Protein AF-H9ABS4-F1 (afdb_monomer_lite)

Radius of gyration: 15.78 Å; chains: 1; bounding box: 37×27×43 Å

pLDDT: mean 95.25, std 5.09, range [56.0, 98.19]

Secondary structure (DSSP, 8-state):
-HHHHHHHHHHHHHS-S-EES--TTS--EE----HHHHHHHHHHHHHTT------SSSEEEEEE-SGGGT-TT-SS-HHHHHHHHHHHTHHHHHS--SSS-EEEEE-SSTT-TT--S---

Foldseek 3Di:
DVLVVLLQVLLVVFADSDWDQDPLQGHTDSDGGDPVSPVVSQVSCVVVVDHDAADWQFEGRHEEDCAPVDDPLFQDDRVVVSVVVCVVRVCRRVPVDHPGYDYDYYYRDPVPPSVRVDDD

InterPro domains:
  IPR006067 Nitrite/sulphite reductase 4Fe-4S domain [PF01077] (56-116)
  IPR036136 Nitrite/Sulfite reductase ferredoxin-like domain superfamily [SSF55124] (1-56)
  IPR045854 Nitrite and sulphite reductase 4Fe-4S domain-like superfamily [G3DSA:3.30.413.10] (61-119)
  IPR045854 Nitrite and sulphite reductase 4Fe-4S domain-like superfamily [SSF56014] (58-119)

Organism: NCBI:txid1543721

Structure (mmCIF, N/CA/C/O backbone):
data_AF-H9ABS4-F1
#
_entry.id   AF-H9ABS4-F1
#
loop_
_atom_site.group_PDB
_atom_site.id
_atom_site.type_symbol
_atom_site.label_atom_id
_atom_site.label_alt_id
_atom_site.label_comp_id
_atom_site.label_asym_id
_atom_site.label_entity_id
_atom_site.label_seq_id
_atom_site.pdbx_PDB_ins_code
_atom_site.Cartn_x
_atom_site.Cartn_y
_atom_site.Cartn_z
_atom_site.occupancy
_atom_site.B_iso_or_equiv
_atom_site.auth_seq_id
_atom_site.auth_comp_id
_atom_site.auth_asym_id
_atom_site.auth_atom_id
_atom_site.pdbx_PDB_model_num
ATOM 1 N N . THR A 1 1 ? -19.041 -1.634 -8.597 1.00 91.12 1 THR A N 1
ATOM 2 C CA . THR A 1 1 ? -19.375 -0.971 -7.313 1.00 91.12 1 THR A CA 1
ATOM 3 C C . THR A 1 1 ? -19.619 -1.946 -6.169 1.00 91.12 1 THR A C 1
ATOM 5 O O . THR A 1 1 ? -19.377 -1.552 -5.037 1.00 91.12 1 THR A O 1
ATOM 8 N N . GLY A 1 2 ? -20.050 -3.194 -6.416 1.00 96.69 2 GLY A N 1
ATOM 9 C CA . GLY A 1 2 ? -20.367 -4.168 -5.356 1.00 96.69 2 GLY A CA 1
ATOM 10 C C . GLY A 1 2 ? -19.280 -4.360 -4.289 1.00 96.69 2 GLY A C 1
ATOM 11 O O . GLY A 1 2 ? -19.602 -4.359 -3.110 1.00 96.69 2 GLY A O 1
ATOM 12 N N . THR A 1 3 ? -18.001 -4.427 -4.672 1.00 96.06 3 THR A N 1
ATOM 13 C CA . THR A 1 3 ? -16.879 -4.584 -3.726 1.00 96.06 3 THR A CA 1
ATOM 14 C C . THR A 1 3 ? -16.796 -3.463 -2.690 1.00 96.06 3 THR A C 1
ATOM 16 O O . THR A 1 3 ? -16.668 -3.739 -1.506 1.00 96.06 3 THR A O 1
ATOM 19 N N . ILE A 1 4 ? -16.916 -2.200 -3.117 1.00 96.38 4 ILE A N 1
ATOM 20 C CA . ILE A 1 4 ? -16.836 -1.045 -2.206 1.00 96.38 4 ILE A CA 1
ATOM 21 C C . ILE A 1 4 ? -18.033 -1.031 -1.252 1.00 96.38 4 ILE A C 1
ATOM 23 O O . ILE A 1 4 ? -17.865 -0.738 -0.077 1.00 96.38 4 ILE A O 1
ATOM 27 N N . ARG A 1 5 ? -19.228 -1.406 -1.733 1.00 97.44 5 ARG A N 1
ATOM 28 C CA . ARG A 1 5 ? -20.414 -1.513 -0.871 1.00 97.44 5 ARG A CA 1
ATOM 29 C C . ARG A 1 5 ? -20.214 -2.546 0.233 1.00 97.44 5 ARG A C 1
ATOM 31 O O . ARG A 1 5 ? -20.442 -2.219 1.384 1.00 97.44 5 ARG A O 1
ATOM 38 N N . LYS A 1 6 ? -19.666 -3.717 -0.101 1.00 97.19 6 LYS A N 1
ATOM 39 C CA . LYS A 1 6 ? -19.343 -4.741 0.901 1.00 97.19 6 LYS A CA 1
ATOM 40 C C . LYS A 1 6 ? -18.356 -4.239 1.960 1.00 97.19 6 LYS A C 1
ATOM 42 O O . LYS A 1 6 ? -18.545 -4.526 3.132 1.00 97.19 6 LYS A O 1
ATOM 47 N N . PHE A 1 7 ? -17.339 -3.461 1.576 1.00 97.56 7 PHE A N 1
ATOM 48 C CA . PHE A 1 7 ? -16.447 -2.828 2.556 1.00 97.56 7 PHE A CA 1
ATOM 49 C C . PHE A 1 7 ? -17.186 -1.873 3.498 1.00 97.56 7 PHE A C 1
ATOM 51 O O . PHE A 1 7 ? -16.902 -1.869 4.694 1.00 97.56 7 PHE A O 1
ATOM 58 N N . CYS A 1 8 ? -18.134 -1.085 2.981 1.00 97.94 8 CYS A N 1
ATOM 59 C CA . CYS A 1 8 ? -18.990 -0.239 3.813 1.00 97.94 8 CYS A CA 1
ATOM 60 C C . CYS A 1 8 ? -19.841 -1.079 4.775 1.00 97.94 8 CYS A C 1
ATOM 62 O O . CYS A 1 8 ? -19.817 -0.805 5.968 1.00 97.94 8 CYS A O 1
ATOM 64 N N . ASP A 1 9 ? -20.509 -2.125 4.278 1.00 98.00 9 ASP A N 1
ATOM 65 C CA . ASP A 1 9 ? -21.381 -2.994 5.082 1.00 98.00 9 ASP A CA 1
ATOM 66 C C . ASP A 1 9 ? -20.600 -3.683 6.219 1.00 98.00 9 ASP A C 1
ATOM 68 O O . ASP A 1 9 ? -21.056 -3.753 7.362 1.00 98.00 9 ASP A O 1
ATOM 72 N N . ILE A 1 10 ? -19.387 -4.169 5.928 1.00 97.88 10 ILE A N 1
ATOM 73 C CA . ILE A 1 10 ? -18.501 -4.770 6.934 1.00 97.88 10 ILE A CA 1
ATOM 74 C C . ILE A 1 10 ? -18.096 -3.724 7.975 1.00 97.88 10 ILE A C 1
ATOM 76 O O . ILE A 1 10 ? -18.151 -3.994 9.176 1.00 97.88 10 ILE A O 1
ATOM 80 N N . TRP A 1 11 ? -17.690 -2.528 7.546 1.00 98.19 11 TRP A N 1
ATOM 81 C CA . TRP A 1 11 ? -17.195 -1.524 8.484 1.00 98.19 11 TRP A CA 1
ATOM 82 C C . TRP A 1 11 ? -18.291 -0.857 9.315 1.00 98.19 11 TRP A C 1
ATOM 84 O O . TRP A 1 11 ? -18.029 -0.457 10.446 1.00 98.19 11 TRP A O 1
ATOM 94 N N . GLU A 1 12 ? -19.517 -0.778 8.801 1.00 97.88 12 GLU A N 1
ATOM 95 C CA . GLU A 1 12 ? -20.696 -0.384 9.577 1.00 97.88 12 GLU A CA 1
ATOM 96 C C . GLU A 1 12 ? -21.031 -1.426 10.654 1.00 97.88 12 GLU A C 1
ATOM 98 O O . GLU A 1 12 ? -21.419 -1.070 11.764 1.00 97.88 12 GLU A O 1
ATOM 103 N N . LYS A 1 13 ? -20.824 -2.717 10.361 1.00 98.00 13 LYS A N 1
ATOM 104 C CA . LYS A 1 13 ? -21.079 -3.805 11.312 1.00 98.00 13 LYS A CA 1
ATOM 105 C C . LYS A 1 13 ? -20.039 -3.894 12.432 1.00 98.00 13 LYS A C 1
ATOM 107 O O . LYS A 1 13 ? -20.406 -4.152 13.576 1.00 98.00 13 LYS A O 1
ATOM 112 N N . TYR A 1 14 ? -18.753 -3.760 12.107 1.00 98.19 14 TYR A N 1
ATOM 113 C CA . TYR A 1 14 ? -17.663 -4.045 13.052 1.00 98.19 14 TYR A CA 1
ATOM 114 C C . TYR A 1 14 ? -16.906 -2.802 13.546 1.00 98.19 14 TYR A C 1
ATOM 116 O O . TYR A 1 14 ? -16.225 -2.864 14.573 1.00 98.19 14 TYR A O 1
ATOM 124 N N . GLY A 1 15 ? -17.002 -1.681 12.836 1.00 97.44 15 GLY A N 1
ATOM 125 C CA . GLY A 1 15 ? -16.253 -0.462 13.119 1.00 97.44 15 GLY A CA 1
ATOM 126 C C . GLY A 1 15 ? -17.146 0.743 13.387 1.00 97.44 15 GLY A C 1
ATOM 12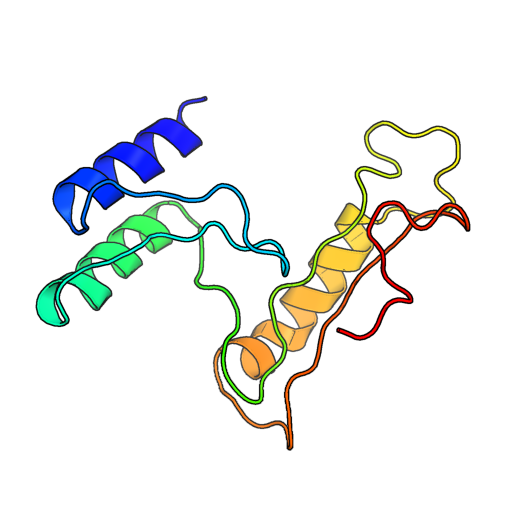7 O O . GLY A 1 15 ? -18.301 0.632 13.784 1.00 97.44 15 GLY A O 1
ATOM 128 N N . SER A 1 16 ? -16.579 1.927 13.187 1.00 97.62 16 SER A N 1
ATOM 129 C CA . SER A 1 16 ? -17.265 3.208 13.388 1.00 97.62 16 SER A CA 1
ATOM 130 C C . SER A 1 16 ? -18.113 3.667 12.192 1.00 97.62 16 SER A C 1
ATOM 132 O O . SER A 1 16 ? -18.770 4.703 12.275 1.00 97.62 16 SER A O 1
ATOM 134 N N . GLY A 1 17 ? -18.021 2.979 11.048 1.00 96.44 17 GLY A N 1
ATOM 135 C CA . GLY A 1 17 ? -18.533 3.462 9.760 1.00 96.44 17 GLY A CA 1
ATOM 136 C C . GLY A 1 17 ? -17.651 4.518 9.067 1.00 96.44 17 GLY A C 1
ATOM 137 O O . GLY A 1 17 ? -17.893 4.844 7.906 1.00 96.44 17 GLY A O 1
ATOM 138 N N . LEU A 1 18 ? -16.590 5.021 9.712 1.00 97.62 18 LEU A N 1
ATOM 139 C CA . LEU A 1 18 ? -15.662 5.988 9.112 1.00 97.62 18 LEU A CA 1
ATOM 140 C C . LEU A 1 18 ? -14.579 5.287 8.284 1.00 97.62 18 LEU A C 1
ATOM 142 O O . LEU A 1 18 ? -13.778 4.509 8.809 1.00 97.62 18 LEU A O 1
ATOM 146 N N . ILE A 1 19 ? -14.527 5.605 6.989 1.00 96.88 19 ILE A N 1
ATOM 147 C CA . ILE A 1 19 ? -13.540 5.074 6.042 1.00 96.88 19 ILE A CA 1
ATOM 148 C C . ILE A 1 19 ? -12.854 6.236 5.325 1.00 96.88 19 ILE A C 1
ATOM 150 O O . ILE A 1 19 ? -13.525 7.117 4.787 1.00 96.88 19 ILE A O 1
ATOM 154 N N . ALA A 1 20 ? -11.524 6.214 5.259 1.00 96.50 20 ALA A N 1
ATOM 155 C CA . ALA A 1 20 ? -10.758 7.144 4.436 1.00 96.50 20 ALA A CA 1
ATOM 156 C C . ALA A 1 20 ? -10.169 6.450 3.198 1.00 96.50 20 ALA A C 1
ATOM 158 O O . ALA A 1 20 ? -9.456 5.448 3.293 1.00 96.50 20 ALA A O 1
ATOM 159 N N . PHE A 1 21 ? -10.449 7.042 2.036 1.00 94.62 21 PHE A N 1
ATOM 160 C CA . PHE A 1 21 ? -9.966 6.632 0.718 1.00 94.62 21 PHE A CA 1
ATOM 161 C C . PHE A 1 21 ? -9.028 7.711 0.157 1.00 94.62 21 PHE A C 1
ATOM 163 O O . PHE A 1 21 ? -9.488 8.741 -0.324 1.00 94.62 21 PHE A O 1
ATOM 170 N N . HIS A 1 22 ? -7.708 7.555 0.182 1.00 94.56 22 HIS A N 1
ATOM 171 C CA . HIS A 1 22 ? -6.895 6.486 0.778 1.00 94.56 22 HIS A CA 1
ATOM 172 C C . HIS A 1 22 ? -5.871 7.108 1.740 1.00 94.56 22 HIS A C 1
ATOM 174 O O . HIS A 1 22 ? -5.704 8.329 1.787 1.00 94.56 22 HIS A O 1
ATOM 180 N N . GLY A 1 23 ? -5.160 6.278 2.500 1.00 91.62 23 GLY A N 1
ATOM 181 C CA . GLY A 1 23 ? -3.961 6.706 3.214 1.00 91.62 23 GLY A CA 1
ATOM 182 C C . GLY A 1 23 ? -2.844 7.125 2.252 1.00 91.62 23 GLY A C 1
ATOM 183 O O . GLY A 1 23 ? -2.815 6.721 1.092 1.00 91.62 23 GLY A O 1
ATOM 184 N N . GLN A 1 24 ? -1.866 7.895 2.737 1.00 88.75 24 GLN A N 1
ATOM 185 C CA . GLN A 1 24 ? -0.743 8.365 1.904 1.00 88.75 24 GLN A CA 1
ATOM 186 C C . GLN A 1 24 ? 0.119 7.231 1.322 1.00 88.75 24 GLN A C 1
ATOM 188 O O . GLN A 1 24 ? 0.755 7.402 0.282 1.00 88.75 24 GLN A O 1
ATOM 193 N N . SER A 1 25 ? 0.167 6.085 2.006 1.00 90.12 25 SER A N 1
ATOM 194 C CA . SER A 1 25 ? 0.826 4.867 1.521 1.00 90.12 25 SER A CA 1
ATOM 195 C C . SER A 1 25 ? -0.023 4.082 0.517 1.00 90.12 25 SER A C 1
ATOM 197 O O . SER A 1 25 ? 0.545 3.327 -0.264 1.00 90.12 25 SER A O 1
ATOM 199 N N . GLY A 1 26 ? -1.344 4.293 0.508 1.00 93.44 26 GLY A N 1
ATOM 200 C CA . GLY A 1 26 ? -2.287 3.667 -0.419 1.00 93.44 26 GLY A CA 1
ATOM 201 C C . GLY A 1 26 ? -3.355 2.779 0.189 1.00 93.44 26 GLY A C 1
ATOM 202 O O . GLY A 1 26 ? -4.266 2.367 -0.520 1.00 93.44 26 GLY A O 1
ATOM 203 N N . ASP A 1 27 ? -3.276 2.502 1.485 1.00 96.12 27 ASP A N 1
ATOM 204 C CA . ASP A 1 27 ? -4.261 1.671 2.167 1.00 96.12 27 ASP A CA 1
ATOM 205 C C . ASP A 1 27 ? -5.646 2.320 2.197 1.00 96.12 27 ASP A C 1
ATOM 207 O O . ASP A 1 27 ? -5.789 3.538 2.345 1.00 96.12 27 ASP A O 1
ATOM 211 N N . ILE A 1 28 ? -6.682 1.488 2.144 1.00 97.00 28 ILE A N 1
A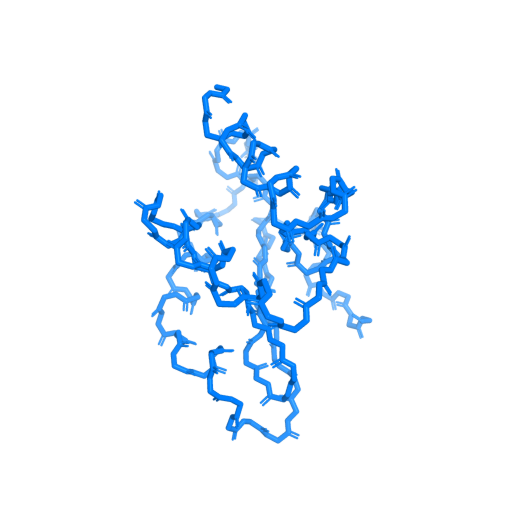TOM 212 C CA . ILE A 1 28 ? -8.015 1.883 2.598 1.00 97.00 28 ILE A CA 1
ATOM 213 C C . ILE A 1 28 ? -7.962 1.916 4.126 1.00 97.00 28 ILE A C 1
ATOM 215 O O . ILE A 1 28 ? -7.604 0.923 4.757 1.00 97.00 28 ILE A O 1
ATOM 219 N N . MET A 1 29 ? -8.292 3.055 4.732 1.00 96.44 29 MET A N 1
ATOM 220 C CA . MET A 1 29 ? -8.198 3.210 6.183 1.00 96.44 29 MET A CA 1
ATOM 221 C C . MET A 1 29 ? -9.576 3.071 6.823 1.00 96.44 29 MET A C 1
ATOM 223 O O . MET A 1 29 ? -10.396 3.987 6.755 1.00 96.44 29 MET A O 1
ATOM 227 N N . PHE A 1 30 ? -9.794 1.938 7.478 1.00 97.38 30 PHE A N 1
ATOM 228 C CA . PHE A 1 30 ? -10.948 1.660 8.324 1.00 97.38 30 PHE A CA 1
ATOM 229 C C . PHE A 1 30 ? -10.701 2.227 9.729 1.00 97.38 30 PHE A C 1
ATOM 231 O O . PHE A 1 30 ? -9.856 1.731 10.475 1.00 97.38 30 PHE A O 1
ATOM 238 N N . GLN A 1 31 ? -11.365 3.334 10.074 1.00 96.88 31 GLN A N 1
ATOM 239 C CA . GLN A 1 31 ? -10.977 4.152 11.227 1.00 96.88 31 GLN A CA 1
ATOM 240 C C . GLN A 1 31 ? -11.822 3.863 12.464 1.00 96.88 31 GLN A C 1
ATOM 242 O O . GLN A 1 31 ? -12.972 4.275 12.542 1.00 96.88 31 GLN A O 1
ATOM 247 N N . GLY A 1 32 ? -11.231 3.217 13.466 1.00 96.62 32 GLY A N 1
ATOM 248 C CA . GLY A 1 32 ? -11.854 3.015 14.775 1.00 96.62 32 GLY A CA 1
ATOM 249 C C . GLY A 1 32 ? -12.752 1.779 14.854 1.00 96.62 32 GLY A C 1
ATOM 250 O O . GLY A 1 32 ? -13.803 1.705 14.221 1.00 96.62 32 GLY A O 1
ATOM 251 N N . CYS A 1 33 ? -12.334 0.833 15.689 1.00 97.69 33 CYS A N 1
ATOM 252 C CA . CYS A 1 33 ? -13.105 -0.318 16.149 1.00 97.69 33 CYS A CA 1
ATOM 253 C C . CYS A 1 33 ? -12.636 -0.687 17.567 1.00 97.69 33 CYS A C 1
ATOM 255 O O . CYS A 1 33 ? -11.603 -0.196 18.034 1.00 97.69 33 CYS A O 1
ATOM 257 N N . THR A 1 34 ? -13.400 -1.521 18.266 1.00 98.00 34 THR A N 1
ATOM 258 C CA . THR A 1 34 ? -12.970 -2.123 19.535 1.00 98.00 34 THR A CA 1
ATOM 259 C C . THR A 1 34 ? -12.023 -3.293 19.269 1.00 98.00 34 THR A C 1
ATOM 261 O O . THR A 1 34 ? -12.093 -3.917 18.212 1.00 98.00 34 THR A O 1
ATOM 264 N N . THR A 1 35 ? -11.162 -3.631 20.235 1.00 98.00 35 THR A N 1
ATOM 265 C CA . THR A 1 35 ? -10.229 -4.769 20.124 1.00 98.00 35 THR A CA 1
ATOM 266 C C . THR A 1 35 ? -10.940 -6.072 19.753 1.00 98.00 35 THR A C 1
ATOM 268 O O . THR A 1 35 ? -10.472 -6.790 18.873 1.00 98.00 35 THR A O 1
ATOM 271 N N . ASP A 1 36 ? -12.103 -6.337 20.354 1.00 98.19 36 ASP A N 1
ATOM 272 C CA . ASP A 1 36 ? -12.888 -7.555 20.113 1.00 98.19 36 ASP A CA 1
ATOM 273 C C . ASP A 1 36 ? -13.401 -7.660 18.667 1.00 98.19 36 ASP A C 1
ATOM 275 O O . ASP A 1 36 ? -13.623 -8.760 18.164 1.00 98.19 36 ASP A O 1
ATOM 279 N N . ASN A 1 37 ? -13.549 -6.524 17.977 1.00 98.19 37 ASN A N 1
ATOM 280 C CA . ASN A 1 37 ? -14.014 -6.467 16.594 1.00 98.19 37 ASN A CA 1
ATOM 281 C C . ASN A 1 37 ? -12.882 -6.503 15.557 1.00 98.19 37 ASN A C 1
ATOM 283 O O . ASN A 1 37 ? -13.179 -6.661 14.374 1.00 98.19 37 ASN A O 1
ATOM 287 N N . VAL A 1 38 ? -11.607 -6.402 15.956 1.00 97.62 38 VAL A N 1
ATOM 288 C CA . VAL A 1 38 ? -10.472 -6.383 15.012 1.00 97.62 38 VAL A CA 1
ATOM 289 C C . VAL A 1 38 ? -10.413 -7.669 14.184 1.00 97.62 38 VAL A C 1
ATOM 291 O O . VAL A 1 38 ? -10.404 -7.605 12.956 1.00 97.62 38 VAL A O 1
ATOM 294 N N . GLN A 1 39 ? -10.403 -8.832 14.843 1.00 98.06 39 GLN A N 1
ATOM 295 C CA . GLN A 1 39 ? -10.306 -10.119 14.150 1.00 98.06 39 GLN A CA 1
ATOM 296 C C . GLN A 1 39 ? -11.571 -10.431 13.326 1.00 98.06 39 GLN A C 1
ATOM 298 O O . GLN A 1 39 ? -11.420 -10.708 12.139 1.00 98.06 39 GLN A O 1
ATOM 303 N N . PRO A 1 40 ? -12.808 -10.289 13.856 1.00 98.19 40 PRO A N 1
ATOM 304 C CA . PRO A 1 40 ? -14.020 -10.499 13.059 1.00 98.19 40 PRO A CA 1
ATOM 305 C C . PRO A 1 40 ? -14.129 -9.594 11.824 1.00 98.19 40 PRO A C 1
ATOM 307 O O . PRO A 1 40 ? -14.615 -10.032 10.781 1.00 98.19 40 PRO A O 1
ATOM 310 N N . ALA A 1 41 ? -13.686 -8.335 11.928 1.00 97.94 41 ALA A N 1
ATOM 311 C CA . ALA A 1 41 ? -13.653 -7.424 10.788 1.00 97.94 41 ALA A CA 1
ATOM 312 C C . ALA A 1 41 ? -12.642 -7.886 9.734 1.00 97.94 41 ALA A C 1
ATOM 314 O O . ALA A 1 41 ? -12.950 -7.874 8.541 1.00 97.94 41 ALA A O 1
ATOM 315 N N . PHE A 1 42 ? -11.446 -8.299 10.167 1.00 97.69 42 PHE A N 1
ATOM 316 C CA . PHE A 1 42 ? -10.420 -8.803 9.262 1.00 97.69 42 PHE A CA 1
ATOM 317 C C . PHE A 1 42 ? -10.858 -10.090 8.560 1.00 97.69 42 PHE A C 1
ATOM 319 O O . PHE A 1 42 ? -10.733 -10.163 7.342 1.00 97.69 42 PHE A O 1
ATOM 326 N N . ASP A 1 43 ? -11.437 -11.054 9.278 1.00 98.19 43 ASP A N 1
ATOM 327 C CA . ASP A 1 43 ? -11.902 -12.318 8.696 1.00 98.19 43 ASP A CA 1
ATOM 328 C C . ASP A 1 43 ? -12.940 -12.071 7.586 1.00 98.19 43 ASP A C 1
ATOM 330 O O . ASP A 1 43 ? -12.815 -12.605 6.485 1.00 98.19 43 ASP A O 1
ATOM 334 N N . ALA A 1 44 ? -13.905 -11.170 7.815 1.00 98.00 44 ALA A N 1
ATOM 335 C CA . ALA A 1 44 ? -14.906 -10.795 6.811 1.00 98.00 44 ALA A CA 1
ATOM 336 C C . ALA A 1 44 ? -14.292 -10.120 5.566 1.00 98.00 44 ALA A C 1
ATOM 338 O O . ALA A 1 44 ? -14.752 -10.325 4.441 1.00 98.00 44 ALA A O 1
ATOM 339 N N . ILE A 1 45 ? -13.247 -9.307 5.753 1.00 97.69 45 ILE A N 1
ATOM 340 C 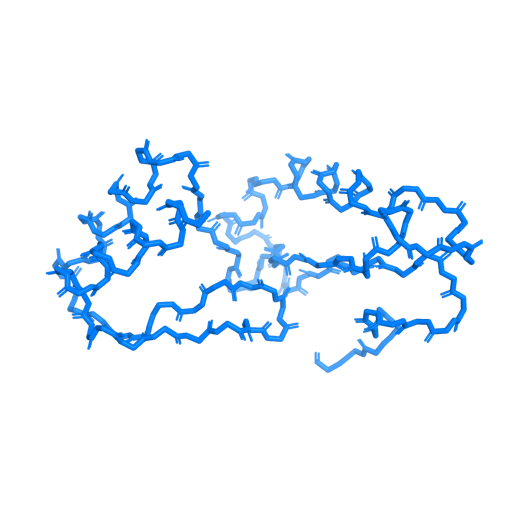CA . ILE A 1 45 ? -12.486 -8.690 4.656 1.00 97.69 45 ILE A CA 1
ATOM 341 C C . ILE A 1 45 ? -11.664 -9.748 3.903 1.00 97.69 45 ILE A C 1
ATOM 343 O O . ILE A 1 45 ? -11.594 -9.718 2.670 1.00 97.69 45 ILE A O 1
ATOM 347 N N . ASN A 1 46 ? -11.087 -10.708 4.624 1.00 97.50 46 ASN A N 1
ATOM 348 C CA . ASN A 1 46 ? -10.285 -11.786 4.063 1.00 97.50 46 ASN A CA 1
ATOM 349 C C . ASN A 1 46 ? -11.121 -12.767 3.237 1.00 97.50 46 ASN A C 1
ATOM 351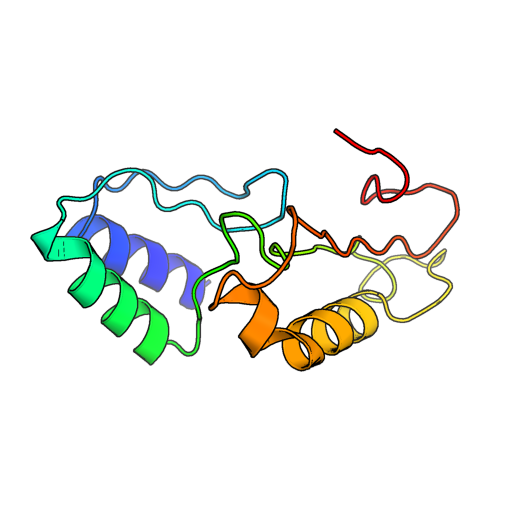 O O . ASN A 1 46 ? -10.709 -13.146 2.142 1.00 97.50 46 ASN A O 1
ATOM 355 N N . GLU A 1 47 ? -12.349 -13.068 3.665 1.00 97.19 47 GLU A N 1
ATOM 356 C CA . GLU A 1 47 ? -13.323 -13.842 2.883 1.00 97.19 47 GLU A CA 1
ATOM 357 C C . GLU A 1 47 ? -13.667 -13.184 1.533 1.00 97.19 47 GLU A C 1
ATOM 359 O O . GLU A 1 47 ? -14.018 -13.868 0.569 1.00 97.19 47 GLU A O 1
ATOM 364 N N . MET A 1 48 ? -13.527 -11.858 1.417 1.00 96.25 48 MET A N 1
ATOM 365 C CA . MET A 1 48 ? -13.662 -11.144 0.140 1.00 96.25 48 MET A CA 1
ATOM 366 C C . MET A 1 48 ? -12.410 -11.223 -0.750 1.00 96.25 48 MET A C 1
ATOM 368 O O . MET A 1 48 ? -12.445 -10.722 -1.878 1.00 96.25 48 MET A O 1
ATOM 372 N N . GLY A 1 49 ? -11.322 -11.826 -0.269 1.00 95.56 49 GLY A N 1
ATOM 373 C CA . GLY A 1 49 ? -10.037 -11.936 -0.958 1.00 95.56 49 GLY A CA 1
ATOM 374 C C . GLY A 1 49 ? -9.112 -10.729 -0.772 1.00 95.56 49 GLY A C 1
ATOM 375 O O . GLY A 1 49 ? -8.209 -10.538 -1.587 1.00 95.56 49 GLY A O 1
ATOM 376 N N . PHE A 1 50 ? -9.342 -9.900 0.251 1.00 96.19 50 PHE A N 1
ATOM 377 C CA . PHE A 1 50 ? -8.490 -8.755 0.584 1.00 96.19 50 PHE A CA 1
ATOM 378 C C . PHE A 1 50 ? -7.688 -9.011 1.854 1.00 96.19 50 PHE A C 1
ATOM 380 O O . PHE A 1 50 ? -8.120 -9.729 2.746 1.00 96.19 50 PHE A O 1
ATOM 387 N N . ASP A 1 51 ? -6.521 -8.389 1.947 1.00 95.56 51 ASP A N 1
ATOM 388 C CA . ASP A 1 51 ? -5.609 -8.578 3.069 1.00 95.56 51 ASP A CA 1
ATOM 389 C C . ASP A 1 51 ? -5.301 -7.250 3.767 1.00 95.56 51 ASP A C 1
ATOM 391 O O . ASP A 1 51 ? -5.610 -6.170 3.252 1.00 95.56 51 ASP A O 1
ATOM 395 N N . MET A 1 52 ? -4.686 -7.327 4.944 1.00 94.75 52 MET A N 1
ATOM 396 C CA . MET A 1 52 ? -4.179 -6.162 5.655 1.00 94.75 52 MET A CA 1
ATOM 397 C C . MET A 1 52 ? -2.944 -5.590 4.962 1.00 94.75 52 MET A C 1
ATOM 399 O O . MET A 1 52 ? -2.086 -6.315 4.452 1.00 94.75 52 MET A O 1
ATOM 403 N N . GLY A 1 53 ? -2.846 -4.262 4.999 1.00 95.06 53 GLY A N 1
ATOM 404 C CA . GLY A 1 53 ? -1.637 -3.540 4.626 1.00 95.06 53 GLY A CA 1
ATOM 405 C C . GLY A 1 53 ? -0.506 -3.692 5.647 1.00 95.06 53 GLY A C 1
ATOM 406 O O . GLY A 1 53 ? -0.672 -4.263 6.726 1.00 95.06 53 GLY A O 1
ATOM 407 N N . GLY A 1 54 ? 0.659 -3.137 5.316 1.00 93.75 54 GLY A N 1
ATOM 408 C CA . GLY A 1 54 ? 1.849 -3.191 6.172 1.00 93.75 54 GLY A CA 1
ATOM 409 C C . GLY A 1 54 ? 1.949 -2.038 7.177 1.00 93.75 54 GLY A C 1
ATOM 410 O O . GLY A 1 54 ? 1.792 -0.865 6.821 1.00 93.75 54 GLY A O 1
ATOM 411 N N . ALA A 1 55 ? 2.323 -2.342 8.422 1.00 92.81 55 ALA A N 1
ATOM 412 C CA . ALA A 1 55 ? 2.578 -1.364 9.483 1.00 92.81 55 ALA A CA 1
ATOM 413 C C . ALA A 1 55 ? 3.848 -1.704 10.288 1.00 92.81 55 ALA A C 1
ATOM 415 O O . ALA A 1 55 ? 4.349 -2.820 10.254 1.00 92.81 55 ALA A O 1
ATOM 416 N N . GLY A 1 56 ? 4.398 -0.727 11.019 1.00 93.94 56 GLY A N 1
ATOM 417 C CA . GLY A 1 56 ? 5.608 -0.935 11.830 1.00 93.94 56 GLY A CA 1
ATOM 418 C C . GLY A 1 56 ? 6.926 -0.937 11.031 1.00 93.94 56 GLY A C 1
ATOM 419 O O . GLY A 1 56 ? 6.992 -0.305 9.963 1.00 93.94 56 GLY A O 1
ATOM 420 N N . PRO A 1 57 ? 8.001 -1.544 11.569 1.00 94.75 57 PRO A N 1
ATOM 421 C CA . PRO A 1 57 ? 9.299 -1.688 10.905 1.00 94.75 57 PRO A CA 1
ATOM 422 C C . PRO A 1 57 ? 9.273 -2.872 9.918 1.00 94.75 57 PRO A C 1
ATOM 424 O O . PRO A 1 57 ? 9.890 -3.914 10.113 1.00 94.75 57 PRO A O 1
ATOM 427 N N . ALA A 1 58 ? 8.474 -2.699 8.871 1.00 95.62 58 ALA A N 1
ATOM 428 C CA . ALA A 1 58 ? 8.117 -3.703 7.877 1.00 95.62 58 ALA A CA 1
ATOM 429 C C . ALA A 1 58 ? 8.104 -3.072 6.480 1.00 95.62 58 ALA A C 1
ATOM 431 O O . ALA A 1 58 ? 8.161 -1.836 6.340 1.00 95.62 58 ALA A O 1
ATOM 432 N N . VAL A 1 59 ? 7.965 -3.905 5.450 1.00 95.06 59 VAL A N 1
ATOM 433 C CA . VAL A 1 59 ? 7.513 -3.430 4.141 1.00 95.06 59 VAL A CA 1
ATOM 434 C C . VAL A 1 59 ? 6.113 -2.848 4.319 1.00 95.06 59 VAL A C 1
ATOM 436 O O . VAL A 1 59 ? 5.227 -3.448 4.915 1.00 95.06 59 VAL A O 1
ATOM 439 N N . ARG A 1 60 ? 5.916 -1.615 3.869 1.00 95.00 60 ARG A N 1
ATOM 440 C CA . ARG A 1 60 ? 4.613 -0.953 3.884 1.00 95.00 60 ARG A CA 1
ATOM 441 C C . ARG A 1 60 ? 3.902 -1.198 2.571 1.00 95.00 60 ARG A C 1
ATOM 443 O O . ARG A 1 60 ? 4.547 -1.402 1.541 1.00 95.00 60 ARG A O 1
ATOM 450 N N . THR A 1 61 ? 2.588 -1.024 2.604 1.00 93.94 61 THR A N 1
ATOM 451 C CA . THR A 1 61 ? 1.796 -0.879 1.389 1.00 93.94 61 THR A CA 1
ATOM 452 C C . THR A 1 61 ? 2.419 0.185 0.489 1.00 93.94 61 THR A C 1
ATOM 454 O O . THR A 1 61 ? 2.811 1.272 0.941 1.00 93.94 61 THR A O 1
ATOM 457 N N . GLY A 1 62 ? 2.569 -0.189 -0.777 1.00 89.81 62 GLY A N 1
ATOM 458 C CA . GLY A 1 62 ? 3.066 0.655 -1.846 1.00 89.81 62 GLY A CA 1
ATOM 459 C C . GLY A 1 62 ? 1.961 1.010 -2.830 1.00 89.81 62 GLY A C 1
ATOM 460 O O . GLY A 1 62 ? 0.921 0.358 -2.882 1.00 89.81 62 GLY A O 1
ATOM 461 N N . MET A 1 63 ? 2.208 2.029 -3.646 1.00 93.81 63 MET A N 1
ATOM 462 C CA . MET A 1 63 ? 1.313 2.405 -4.739 1.00 93.81 63 MET A CA 1
ATOM 463 C C . MET A 1 63 ? 2.090 2.761 -5.992 1.00 93.81 63 MET A C 1
ATOM 465 O O . MET A 1 63 ? 3.248 3.188 -5.938 1.00 93.81 63 MET A O 1
ATOM 469 N N . SER A 1 64 ? 1.418 2.600 -7.124 1.00 96.69 64 SER A N 1
ATOM 470 C CA . SER A 1 64 ? 1.844 3.122 -8.411 1.00 96.69 64 SER A CA 1
ATOM 471 C C . SER A 1 64 ? 0.970 4.294 -8.849 1.00 96.69 64 SER A C 1
ATOM 473 O O . SER A 1 64 ? -0.157 4.454 -8.379 1.00 96.69 64 SER A O 1
ATOM 475 N N . CYS A 1 65 ? 1.447 5.082 -9.813 1.00 97.25 65 CYS A N 1
ATOM 476 C CA . CYS A 1 65 ? 0.542 5.927 -10.589 1.00 97.25 65 CYS A CA 1
ATOM 477 C C . CYS A 1 65 ? -0.398 5.063 -11.459 1.00 97.25 65 CYS A C 1
ATOM 479 O O . CYS A 1 65 ? -0.223 3.847 -11.569 1.00 97.25 65 CYS A O 1
ATOM 481 N N . VAL A 1 66 ? -1.407 5.694 -12.079 1.00 97.38 66 VAL A N 1
ATOM 482 C CA . VAL A 1 66 ? -2.352 5.001 -12.982 1.00 97.38 66 VAL A CA 1
ATOM 483 C C . VAL A 1 66 ? -1.643 4.360 -14.173 1.00 97.38 66 VAL A C 1
ATOM 485 O O . VAL A 1 66 ? -2.021 3.270 -14.596 1.00 97.38 66 VAL A O 1
ATOM 488 N N . GLY A 1 67 ? -0.612 5.036 -14.684 1.00 97.44 67 GLY A N 1
ATOM 489 C CA . GLY A 1 67 ? 0.344 4.434 -15.587 1.00 97.44 67 GLY A CA 1
ATOM 490 C C . GLY A 1 67 ? -0.250 3.839 -16.859 1.00 97.44 67 GLY A C 1
ATOM 491 O O . GLY A 1 67 ? -1.204 4.386 -17.412 1.00 97.44 67 GLY A O 1
ATOM 492 N N . SER A 1 68 ? 0.283 2.700 -17.296 1.00 97.06 68 SER A N 1
ATOM 493 C CA . SER A 1 68 ? -0.100 1.973 -18.517 1.00 97.06 68 SER A CA 1
ATOM 494 C C . SER A 1 68 ? -1.595 1.650 -18.634 1.00 97.06 68 SER A C 1
ATOM 496 O O . SER A 1 68 ? -2.090 1.435 -19.739 1.00 97.06 68 SER A O 1
ATOM 498 N N . ALA A 1 69 ? -2.353 1.687 -17.532 1.00 97.44 69 ALA A N 1
ATOM 499 C CA . ALA A 1 69 ? -3.802 1.527 -17.575 1.00 97.44 69 ALA A CA 1
ATOM 500 C C . ALA A 1 69 ? -4.511 2.682 -18.307 1.00 97.44 69 ALA A C 1
ATOM 502 O O . ALA A 1 69 ? -5.595 2.477 -18.857 1.00 97.44 69 ALA A O 1
ATOM 503 N N . ARG A 1 70 ? -3.954 3.907 -18.279 1.00 97.94 70 ARG A N 1
ATOM 504 C CA . ARG A 1 70 ? -4.600 5.091 -18.883 1.00 97.94 70 ARG A CA 1
ATOM 505 C C . ARG A 1 70 ? -3.674 6.279 -19.197 1.00 97.94 70 ARG A C 1
ATOM 507 O O . ARG A 1 70 ? -4.166 7.392 -19.345 1.00 97.94 70 ARG A O 1
ATOM 514 N N . CYS A 1 71 ? -2.360 6.098 -19.235 1.00 98.12 71 CYS A N 1
ATOM 515 C CA . CYS A 1 71 ? -1.403 7.166 -19.512 1.00 98.12 71 CYS A CA 1
ATOM 516 C C . CYS A 1 71 ? -0.456 6.750 -20.637 1.00 98.12 71 CYS A C 1
ATOM 518 O O . CYS A 1 71 ? 0.292 5.784 -20.516 1.00 98.12 71 CYS A O 1
ATOM 520 N N . GLU A 1 72 ? -0.462 7.526 -21.714 1.00 97.50 72 GLU A N 1
ATOM 521 C CA . GLU A 1 72 ? 0.366 7.361 -22.908 1.00 97.50 72 GLU A CA 1
ATOM 522 C C . GLU A 1 72 ? 1.854 7.667 -22.679 1.00 97.50 72 GLU A C 1
ATOM 524 O O . GLU A 1 72 ? 2.687 7.347 -23.520 1.00 97.50 72 GLU A O 1
ATOM 529 N N . GLN A 1 73 ? 2.194 8.276 -21.540 1.00 97.56 73 GLN A N 1
ATOM 530 C CA . GLN A 1 73 ? 3.573 8.594 -21.150 1.00 97.56 73 GLN A CA 1
ATOM 531 C C . GLN A 1 73 ? 4.215 7.496 -20.291 1.00 97.56 73 GLN A C 1
ATOM 533 O O . GLN A 1 73 ? 5.353 7.649 -19.854 1.00 97.56 73 GLN A O 1
ATOM 538 N N . SER A 1 74 ? 3.479 6.424 -19.990 1.00 97.69 74 SER A N 1
ATOM 539 C CA . SER A 1 74 ? 3.964 5.315 -19.174 1.00 97.69 74 SER A CA 1
ATOM 540 C C . SER A 1 74 ? 5.085 4.550 -19.884 1.00 97.69 74 SER A C 1
ATOM 542 O O . SER A 1 74 ? 4.924 4.111 -21.023 1.00 97.69 74 SER A O 1
ATOM 544 N N . CYS A 1 75 ? 6.218 4.365 -19.203 1.00 98.12 75 CYS A N 1
ATOM 545 C CA . CYS A 1 75 ? 7.366 3.636 -19.746 1.00 98.12 75 CYS A CA 1
ATOM 546 C C . CYS A 1 75 ? 7.395 2.148 -19.351 1.00 98.12 75 CYS A C 1
ATOM 548 O O . CYS A 1 75 ? 8.244 1.408 -19.847 1.00 98.12 75 CYS A O 1
ATOM 550 N N . PHE A 1 76 ? 6.530 1.699 -18.436 1.00 97.44 76 PHE A N 1
ATOM 551 C CA . PHE A 1 76 ? 6.443 0.306 -17.982 1.00 97.44 76 PHE A CA 1
ATOM 552 C C . PHE A 1 76 ? 5.090 0.032 -17.320 1.00 97.44 76 PHE A C 1
ATOM 554 O O . PHE A 1 76 ? 4.401 0.961 -16.935 1.00 97.44 76 PHE A O 1
ATOM 561 N N . ASP A 1 77 ? 4.723 -1.236 -17.130 1.00 97.69 77 ASP A N 1
ATOM 562 C CA . ASP A 1 77 ? 3.494 -1.599 -16.413 1.00 97.69 77 ASP A CA 1
ATOM 563 C C . ASP A 1 77 ? 3.671 -1.443 -14.891 1.00 97.69 77 ASP A C 1
ATOM 565 O O . ASP A 1 77 ? 4.223 -2.308 -14.202 1.00 97.69 77 ASP A O 1
ATOM 569 N N . GLU A 1 78 ? 3.224 -0.307 -14.362 1.00 97.56 78 GLU A N 1
ATOM 570 C CA . GLU A 1 78 ? 3.405 0.092 -12.971 1.00 97.56 78 GLU A CA 1
ATOM 571 C C . GLU A 1 78 ? 2.538 -0.725 -12.016 1.00 97.56 78 GLU A C 1
ATOM 573 O O . GLU A 1 78 ? 2.996 -1.069 -10.925 1.00 97.56 78 GLU A O 1
ATOM 578 N N . ALA A 1 79 ? 1.318 -1.080 -12.429 1.00 95.94 79 ALA A N 1
ATOM 579 C CA . ALA A 1 79 ? 0.421 -1.911 -11.632 1.00 95.94 79 ALA A CA 1
ATOM 580 C C . ALA A 1 79 ? 0.997 -3.325 -11.472 1.00 95.94 79 ALA A C 1
ATOM 582 O O . ALA A 1 79 ? 1.022 -3.873 -10.364 1.00 95.94 79 ALA A O 1
ATOM 583 N N . ARG A 1 80 ? 1.533 -3.905 -12.554 1.00 96.75 80 ARG A N 1
ATOM 584 C CA . ARG A 1 80 ? 2.229 -5.195 -12.508 1.00 96.75 80 ARG A CA 1
ATOM 585 C C . ARG A 1 80 ? 3.507 -5.116 -11.686 1.00 96.75 80 ARG A C 1
ATOM 587 O O . ARG A 1 80 ? 3.744 -6.021 -10.883 1.00 96.75 80 ARG A O 1
ATOM 594 N N . ALA A 1 81 ? 4.314 -4.068 -11.857 1.00 96.25 81 ALA A N 1
ATOM 595 C CA . ALA A 1 81 ? 5.531 -3.876 -11.071 1.00 96.25 81 ALA A CA 1
ATOM 596 C C . ALA A 1 81 ? 5.209 -3.798 -9.571 1.00 96.25 81 ALA A C 1
ATOM 598 O O . ALA A 1 81 ? 5.784 -4.543 -8.779 1.00 96.25 81 ALA A O 1
ATOM 599 N N . MET A 1 82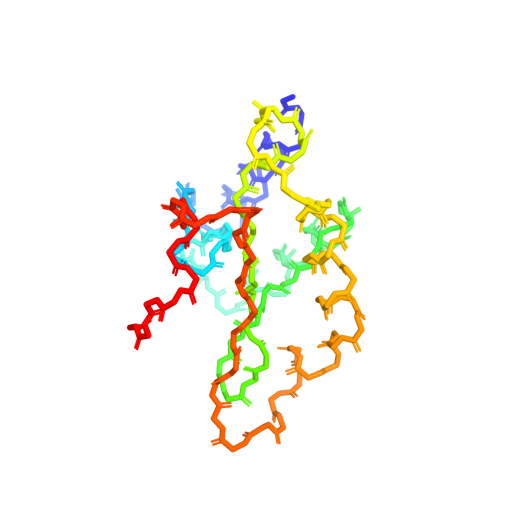 ? 4.220 -2.983 -9.192 1.00 95.38 82 MET A N 1
ATOM 600 C CA . MET A 1 82 ? 3.786 -2.832 -7.803 1.00 95.38 82 MET A CA 1
ATOM 601 C C . MET A 1 82 ? 3.282 -4.148 -7.214 1.00 95.38 82 MET A C 1
ATOM 603 O O . MET A 1 82 ? 3.745 -4.570 -6.155 1.00 95.38 82 MET A O 1
ATOM 607 N N . ARG A 1 83 ? 2.390 -4.848 -7.926 1.00 94.25 83 ARG A N 1
ATOM 608 C CA . ARG A 1 83 ? 1.863 -6.146 -7.485 1.00 94.25 83 ARG A CA 1
ATOM 609 C C . ARG A 1 83 ? 2.964 -7.195 -7.336 1.00 94.25 83 ARG A C 1
ATOM 611 O O . ARG A 1 83 ? 2.913 -8.000 -6.413 1.00 94.25 83 ARG A O 1
ATOM 618 N N . THR A 1 84 ? 3.953 -7.191 -8.229 1.00 95.88 84 THR A N 1
ATOM 619 C CA . THR A 1 84 ? 5.092 -8.119 -8.162 1.00 95.88 84 THR A CA 1
ATOM 620 C C . THR A 1 84 ? 5.941 -7.847 -6.924 1.00 95.88 84 THR A C 1
ATOM 622 O O . THR A 1 84 ? 6.217 -8.777 -6.172 1.00 95.88 84 THR A O 1
ATOM 625 N N . CYS A 1 85 ? 6.297 -6.583 -6.668 1.00 94.69 85 CYS A N 1
ATOM 626 C CA . CYS A 1 85 ? 7.077 -6.203 -5.490 1.00 94.69 85 CYS A CA 1
ATOM 627 C C . CYS A 1 85 ? 6.344 -6.534 -4.185 1.00 94.69 85 CYS A C 1
ATOM 629 O O . CYS A 1 85 ? 6.939 -7.138 -3.300 1.00 94.69 85 CYS A O 1
ATOM 631 N N . VAL A 1 86 ? 5.059 -6.188 -4.065 1.00 92.31 86 VAL A N 1
ATOM 632 C CA . VAL A 1 86 ? 4.287 -6.452 -2.838 1.00 92.31 86 VAL A CA 1
ATOM 633 C C . VAL A 1 86 ? 4.144 -7.954 -2.592 1.00 92.31 86 VAL A C 1
ATOM 635 O O . VAL A 1 86 ? 4.480 -8.425 -1.511 1.00 92.31 86 VAL A O 1
ATOM 638 N N . ASN A 1 87 ? 3.738 -8.732 -3.599 1.00 93.00 87 ASN A N 1
ATOM 639 C CA . ASN A 1 87 ? 3.522 -10.170 -3.417 1.00 93.00 87 ASN A CA 1
ATOM 640 C C . ASN A 1 87 ? 4.820 -10.943 -3.141 1.00 93.00 87 ASN A C 1
ATOM 642 O O . ASN A 1 87 ? 4.783 -11.958 -2.452 1.00 93.00 87 ASN A O 1
ATOM 646 N N . ALA A 1 88 ? 5.959 -10.478 -3.663 1.00 95.50 88 ALA A N 1
ATOM 647 C CA . ALA A 1 88 ? 7.260 -11.081 -3.379 1.00 95.50 88 ALA A CA 1
ATOM 648 C C . ALA A 1 88 ? 7.744 -10.824 -1.941 1.00 95.50 88 ALA A C 1
ATOM 650 O O . ALA A 1 88 ? 8.598 -11.559 -1.460 1.00 95.50 88 ALA A O 1
ATOM 651 N N . ASN A 1 89 ? 7.204 -9.805 -1.262 1.00 94.88 89 ASN A N 1
ATOM 652 C CA . ASN A 1 89 ? 7.628 -9.374 0.072 1.00 94.88 89 ASN A CA 1
ATOM 653 C C . ASN A 1 89 ? 6.458 -9.398 1.076 1.00 94.88 89 ASN A C 1
ATOM 655 O O . ASN A 1 89 ? 6.407 -8.581 1.994 1.00 94.88 89 ASN A O 1
ATOM 659 N N . LEU A 1 90 ? 5.489 -10.305 0.888 1.00 94.12 90 LEU A N 1
ATOM 660 C CA . LEU A 1 90 ? 4.294 -10.380 1.737 1.00 94.12 90 LEU A CA 1
ATOM 661 C C . LEU A 1 90 ? 4.652 -10.703 3.199 1.00 94.12 90 LEU A C 1
ATOM 663 O O . LEU A 1 90 ? 4.094 -10.114 4.121 1.00 94.12 90 LEU A O 1
ATOM 667 N N . ASP A 1 91 ? 5.627 -11.593 3.409 1.00 95.00 91 ASP A N 1
ATOM 668 C CA . ASP A 1 91 ? 6.082 -11.963 4.752 1.00 95.00 91 ASP A CA 1
ATOM 669 C C . ASP A 1 91 ? 6.695 -10.762 5.485 1.00 95.00 91 ASP A C 1
ATOM 671 O O . ASP A 1 91 ? 6.250 -10.417 6.578 1.00 95.00 91 ASP A O 1
ATOM 675 N N . ASP A 1 92 ? 7.603 -10.034 4.826 1.00 94.62 92 ASP A N 1
ATOM 676 C CA . ASP A 1 92 ? 8.212 -8.809 5.360 1.00 94.62 92 ASP A CA 1
ATOM 677 C C . ASP A 1 92 ? 7.207 -7.660 5.554 1.00 94.62 92 ASP A C 1
ATOM 679 O O . ASP A 1 92 ? 7.517 -6.676 6.233 1.00 94.62 92 ASP A O 1
ATOM 683 N N . MET A 1 93 ? 6.020 -7.742 4.941 1.00 95.06 93 MET A N 1
ATOM 684 C CA . MET A 1 93 ? 4.929 -6.779 5.111 1.00 95.06 93 MET A CA 1
ATOM 685 C C . MET A 1 93 ? 4.090 -7.078 6.356 1.00 95.06 93 MET A C 1
ATOM 687 O O . MET A 1 93 ? 3.762 -6.160 7.112 1.00 95.06 93 MET A O 1
ATOM 691 N N . HIS A 1 94 ? 3.744 -8.348 6.580 1.00 95.81 94 HIS A N 1
ATOM 692 C CA . HIS A 1 94 ? 2.890 -8.767 7.697 1.00 95.81 94 HIS A CA 1
ATOM 693 C C . HIS A 1 94 ? 3.658 -9.075 8.979 1.00 95.81 94 HIS A C 1
ATOM 695 O O . HIS A 1 94 ? 3.084 -8.999 10.065 1.00 95.81 94 HIS A O 1
ATOM 701 N N . ARG A 1 95 ? 4.945 -9.417 8.879 1.00 95.31 95 ARG A N 1
ATOM 702 C CA . ARG A 1 95 ? 5.799 -9.797 10.009 1.00 95.31 95 ARG A CA 1
ATOM 703 C C . ARG A 1 95 ? 6.984 -8.836 10.096 1.00 95.31 95 ARG A C 1
ATOM 705 O O . ARG A 1 95 ? 7.982 -9.033 9.411 1.00 95.31 95 ARG A O 1
ATOM 712 N N . PRO A 1 96 ? 6.895 -7.780 10.926 1.00 93.31 96 PRO A N 1
ATOM 713 C CA . PRO A 1 96 ? 7.946 -6.773 11.017 1.00 93.31 96 PRO A CA 1
ATOM 714 C C . PRO A 1 96 ? 9.302 -7.375 11.415 1.00 93.31 96 PRO A C 1
ATOM 716 O O . PRO A 1 96 ? 9.515 -7.729 12.573 1.00 93.31 96 PRO A O 1
ATOM 719 N N . ALA A 1 97 ? 10.212 -7.470 10.446 1.00 93.25 97 ALA A N 1
ATOM 720 C CA . ALA A 1 97 ? 11.557 -8.026 10.610 1.00 93.25 97 ALA A CA 1
ATOM 721 C C . ALA A 1 97 ? 12.670 -7.045 10.197 1.00 93.25 97 ALA A C 1
ATOM 723 O O . ALA A 1 97 ? 13.856 -7.326 10.377 1.00 93.25 97 ALA A O 1
ATOM 724 N N . LEU A 1 98 ? 12.308 -5.884 9.641 1.00 94.19 98 LEU A N 1
ATOM 725 C CA . LEU A 1 98 ? 13.271 -4.910 9.138 1.00 94.19 98 LEU A CA 1
ATOM 726 C C . LEU A 1 98 ? 13.760 -3.984 10.263 1.00 94.19 98 LEU A C 1
ATOM 728 O O . LEU A 1 98 ? 13.034 -3.737 11.224 1.00 94.19 98 LEU A O 1
ATOM 732 N N . PRO A 1 99 ? 14.954 -3.374 10.139 1.00 96.38 99 PRO A N 1
ATOM 733 C CA . PRO A 1 99 ? 15.411 -2.363 11.097 1.00 96.38 99 PRO A CA 1
ATOM 734 C C . PRO A 1 99 ? 14.500 -1.126 11.158 1.00 96.38 99 PRO A C 1
ATOM 736 O O . PRO A 1 99 ? 14.416 -0.452 12.183 1.00 96.38 99 PRO A O 1
ATOM 739 N N . TYR A 1 100 ? 13.829 -0.800 10.048 1.00 95.44 100 TYR A N 1
ATOM 740 C CA . TYR A 1 100 ? 12.866 0.293 9.956 1.00 95.44 100 TYR A CA 1
ATOM 741 C C . TYR A 1 100 ? 11.904 0.093 8.774 1.00 95.44 100 TYR A C 1
ATOM 743 O O . TYR A 1 100 ? 12.004 -0.885 8.038 1.00 95.44 100 TYR A O 1
ATOM 751 N N . LYS A 1 101 ? 10.956 1.021 8.587 1.00 93.94 101 LYS A N 1
ATOM 752 C CA . LYS A 1 101 ? 9.952 0.951 7.512 1.00 93.94 101 LYS A CA 1
ATOM 753 C C . LYS A 1 101 ? 10.599 1.014 6.118 1.00 93.94 101 LYS A C 1
ATOM 755 O O . LYS A 1 101 ? 11.424 1.893 5.866 1.00 93.94 101 LYS A O 1
ATOM 760 N N . LEU A 1 102 ? 10.139 0.167 5.198 1.00 93.19 102 LEU A N 1
ATOM 761 C CA . LEU A 1 102 ? 10.496 0.196 3.774 1.00 93.19 102 LEU A CA 1
ATOM 762 C C . LEU A 1 102 ? 9.235 0.419 2.928 1.00 93.19 102 LEU A C 1
ATOM 764 O O . LEU A 1 102 ? 8.177 -0.107 3.254 1.00 93.19 102 LEU A O 1
ATOM 768 N N . LYS A 1 103 ? 9.308 1.227 1.863 1.00 93.06 103 LYS A N 1
ATOM 769 C CA . LYS A 1 103 ? 8.166 1.529 0.980 1.00 93.06 103 LYS A CA 1
ATOM 770 C C . LYS A 1 103 ? 8.555 1.299 -0.478 1.00 93.06 103 LYS A C 1
ATOM 772 O O . LYS A 1 103 ? 9.587 1.808 -0.911 1.00 93.06 103 LYS A O 1
ATOM 777 N N . PHE A 1 104 ? 7.690 0.635 -1.240 1.00 94.06 104 PHE A N 1
ATOM 778 C CA . PHE A 1 104 ? 7.760 0.624 -2.700 1.00 94.06 104 PHE A CA 1
ATOM 779 C C . PHE A 1 104 ? 6.798 1.672 -3.268 1.00 94.06 104 PHE A C 1
ATOM 781 O O . PHE A 1 104 ? 5.637 1.740 -2.875 1.00 94.06 104 PHE A O 1
ATOM 788 N N . LYS A 1 105 ? 7.270 2.504 -4.196 1.00 95.12 105 LYS A N 1
ATOM 789 C CA . LYS A 1 105 ? 6.434 3.422 -4.979 1.00 95.12 105 LYS A CA 1
ATOM 790 C C . LYS A 1 105 ? 6.893 3.389 -6.429 1.00 95.12 105 LYS A C 1
ATOM 792 O O . LYS A 1 105 ? 8.096 3.365 -6.671 1.00 95.12 105 LYS A O 1
ATOM 797 N N . ALA A 1 106 ? 5.956 3.390 -7.372 1.00 95.50 106 ALA A N 1
ATOM 798 C CA . ALA A 1 106 ? 6.270 3.291 -8.796 1.00 95.50 106 ALA A CA 1
ATOM 799 C C . ALA A 1 106 ? 5.635 4.432 -9.598 1.00 95.50 106 ALA A C 1
ATOM 801 O O . ALA A 1 106 ? 4.416 4.606 -9.596 1.00 95.50 106 ALA A O 1
ATOM 802 N N . SER A 1 107 ? 6.468 5.173 -10.323 1.00 97.31 107 SER A N 1
ATOM 803 C CA . SER A 1 107 ? 6.035 6.183 -11.286 1.00 97.31 107 SER A CA 1
ATOM 804 C C . SER A 1 107 ? 6.509 5.799 -12.679 1.00 97.31 107 SER A C 1
ATOM 806 O O . SER A 1 107 ? 7.699 5.577 -12.882 1.00 97.31 107 SER A O 1
ATOM 808 N N . GLY A 1 108 ? 5.575 5.747 -13.628 1.00 97.50 108 GLY A N 1
ATOM 809 C CA . GLY A 1 108 ? 5.822 5.350 -15.016 1.00 97.50 108 GLY A CA 1
ATOM 810 C C . GLY A 1 108 ? 6.753 6.252 -15.809 1.00 97.50 108 GLY A C 1
ATOM 811 O O . GLY A 1 108 ? 7.339 5.807 -16.789 1.00 97.50 108 GLY A O 1
ATOM 812 N N . CYS A 1 109 ? 6.875 7.518 -15.413 1.00 97.81 109 CYS A N 1
ATOM 813 C CA . CYS A 1 109 ? 7.680 8.522 -16.096 1.00 97.81 109 CYS A CA 1
ATOM 814 C C . CYS A 1 109 ? 8.183 9.589 -15.112 1.00 97.81 109 CYS A C 1
ATOM 816 O O . CYS A 1 109 ? 7.820 9.601 -13.932 1.00 97.81 109 CYS A O 1
ATOM 818 N N . ALA A 1 110 ? 8.997 10.518 -15.615 1.00 96.81 110 ALA A N 1
ATOM 819 C CA . ALA A 1 110 ? 9.645 11.558 -14.815 1.00 96.81 110 ALA A CA 1
ATOM 820 C C . ALA A 1 110 ? 8.684 12.600 -14.204 1.00 96.81 110 ALA A C 1
A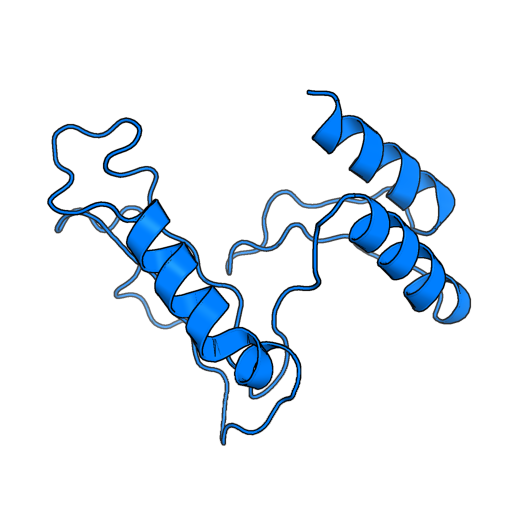TOM 822 O O . ALA A 1 110 ? 9.100 13.344 -13.323 1.00 96.81 110 ALA A O 1
ATOM 823 N N . ASN A 1 111 ? 7.408 12.635 -14.610 1.00 97.00 111 ASN A N 1
ATOM 824 C CA . ASN A 1 111 ? 6.400 13.494 -13.969 1.00 97.00 111 ASN A CA 1
ATOM 825 C C . ASN A 1 111 ? 6.083 13.072 -12.529 1.00 97.00 111 ASN A C 1
ATOM 827 O O . ASN A 1 111 ? 5.466 13.834 -11.791 1.00 97.00 111 ASN A O 1
ATOM 831 N N . ASP A 1 112 ? 6.463 11.849 -12.151 1.00 96.56 112 ASP A N 1
ATOM 832 C CA . ASP A 1 112 ? 6.367 11.323 -10.793 1.00 96.56 112 ASP A CA 1
ATOM 833 C C . ASP A 1 112 ? 4.986 11.507 -10.134 1.00 96.56 112 ASP A C 1
ATOM 835 O O . ASP A 1 112 ? 4.877 11.935 -8.989 1.00 96.56 112 ASP A O 1
ATOM 839 N N . CYS A 1 113 ? 3.898 11.162 -10.835 1.00 96.31 113 CYS A N 1
ATOM 840 C CA . CYS A 1 113 ? 2.535 11.339 -10.312 1.00 96.31 113 CYS A CA 1
ATOM 841 C C . CYS A 1 113 ? 2.251 10.561 -9.010 1.00 96.31 113 CYS A C 1
ATOM 843 O O . CYS A 1 113 ? 1.310 10.901 -8.299 1.00 96.31 113 CYS A O 1
ATOM 845 N N . MET A 1 114 ? 3.033 9.520 -8.697 1.00 94.38 114 MET A N 1
ATOM 846 C CA . MET A 1 114 ? 2.951 8.793 -7.421 1.00 94.38 114 MET A CA 1
ATOM 847 C C . MET A 1 114 ? 3.812 9.426 -6.315 1.00 94.38 114 MET A C 1
ATOM 849 O O . MET A 1 114 ? 3.755 9.017 -5.152 1.00 94.38 114 MET A O 1
ATOM 853 N N . ASN A 1 115 ? 4.624 10.426 -6.654 1.00 94.62 115 ASN A N 1
ATOM 854 C CA . ASN A 1 115 ? 5.577 11.051 -5.751 1.00 94.62 115 ASN A CA 1
ATOM 855 C C . ASN A 1 115 ? 6.499 9.997 -5.103 1.00 94.62 115 ASN A C 1
ATOM 857 O O . ASN A 1 115 ? 6.535 9.814 -3.879 1.00 94.62 115 ASN A O 1
ATOM 861 N N . SER A 1 116 ? 7.140 9.201 -5.959 1.00 93.81 116 SER A N 1
ATOM 862 C CA . SER A 1 116 ? 7.986 8.058 -5.614 1.00 93.81 116 SER A CA 1
ATOM 863 C C . SER A 1 116 ? 9.373 8.473 -5.130 1.00 93.81 116 SER A C 1
ATOM 865 O O . SER A 1 116 ? 9.964 7.771 -4.311 1.00 93.81 116 SER A O 1
ATOM 867 N N . ILE A 1 117 ? 9.871 9.630 -5.579 1.00 93.56 117 ILE A N 1
ATOM 868 C CA . ILE A 1 117 ? 11.186 10.146 -5.175 1.00 93.56 117 ILE A CA 1
ATOM 869 C C . ILE A 1 117 ? 11.123 10.777 -3.779 1.00 93.56 117 ILE A C 1
ATOM 871 O O . ILE A 1 117 ? 12.107 10.756 -3.034 1.00 93.56 117 ILE A O 1
ATOM 875 N N . GLN A 1 118 ? 9.970 11.333 -3.405 1.00 84.69 118 GLN A N 1
ATOM 876 C CA . GLN A 1 118 ? 9.793 12.021 -2.134 1.00 84.69 118 GLN A CA 1
ATOM 877 C C . GLN A 1 118 ? 9.804 11.053 -0.944 1.00 84.69 118 GLN A C 1
ATOM 879 O O . GLN A 1 118 ? 9.168 9.998 -0.946 1.00 84.69 118 GLN A O 1
ATOM 884 N N . ARG A 1 119 ? 10.552 11.442 0.095 1.00 64.56 119 ARG A N 1
ATOM 885 C CA . ARG A 1 119 ? 10.876 10.607 1.261 1.00 64.56 119 ARG A CA 1
ATOM 886 C C . ARG A 1 119 ? 10.285 11.133 2.579 1.00 64.56 119 ARG A C 1
ATOM 888 O O . ARG A 1 119 ? 11.004 11.140 3.576 1.00 64.56 119 ARG A O 1
ATOM 895 N N . ALA A 1 120 ? 9.022 11.583 2.605 1.00 56.00 120 ALA A N 1
ATOM 896 C CA . ALA A 1 120 ? 8.331 11.855 3.883 1.00 56.00 120 ALA A CA 1
ATOM 897 C C . ALA A 1 120 ? 7.547 10.635 4.412 1.00 56.00 120 ALA A C 1
ATOM 899 O O . ALA A 1 120 ? 7.014 9.817 3.617 1.00 56.00 120 ALA A O 1
#

Sequence (120 aa):
TGTIRKFCDIWEKYGSGLIAFHGQSGDIMFQGCTTDNVQPAFDAINEMGFDMGGAGPAVRTGMSCVGSARCEQSCFDEARAMRTCVNANLDDMHRPALPYKLKFKASGCANDCMNSIQRA